Protein AF-A0A9W7HZ27-F1 (afdb_monomer)

Secondary structure (DSSP, 8-state):
-EE--STT-EE--HHHHHTSSS-EE-SEE-SSPPP------SS--EEETTEEE-TT-EEEE-SS-EEEESS----

InterPro domains:
  IPR005493 Ribonuclease E inhibitor RraA/RraA-like protein [PF03737] (10-68)
  IPR036704 Ribonuclease E inhibitor RraA/RraA-like superfamily [SSF89562] (10-73)

Foldseek 3Di:
DDDQADPPDADEPVVVVVVDPDDDDDDYHDHDDDDPPVDDDPQDWDAGPNDTDGPCWDWDDDPVGIDIGNDDDDD

Nearest PDB structures (foldseek):
  1vi4-assembly1_A  TM=9.435E-01  e=1.188E-02  Vibrio cholerae
  2pcn-assembly1_A  TM=9.797E-01  e=1.885E-02  Geobacillus kaustophilus HTA426
  2yjv-assembly1_A  TM=9.707E-01  e=2.297E-02  Escherichia coli K-12
  1j3l-assembly1_A  TM=9.630E-01  e=2.621E-02  Thermus thermophilus

Radius of gyration: 13.84 Å; Cα contacts (8 Å, |Δi|>4): 81; chains: 1; bounding box: 40×26×30 Å

pLDDT: mean 83.29, std 12.48, range [42.31, 93.81]

Sequence (75 aa):
MALVTTAEVSVRDVDEINGCDIGVRALHSHPVKASKKGIGEKHVPLTVAGTRICDGEWLHADTDGILISKTELSV

Solvent-accessible surface area (backbone atoms only — not comparable to full-atom values): 5181 Å² total; per-residue (Å²): 104,57,85,36,65,55,100,82,37,57,44,60,62,63,73,60,52,72,72,43,101,61,54,74,52,60,80,42,78,40,91,73,79,81,83,85,79,86,77,82,87,78,83,60,73,42,76,40,96,90,44,79,46,52,71,85,50,35,80,49,75,62,94,90,48,76,48,80,35,84,55,85,79,88,126

Organism: Hibiscus trionum (NCBI:txid183268)

Mean predicted aligned error: 6.02 Å

Structure (mmCIF, N/CA/C/O backbone):
data_AF-A0A9W7HZ27-F1
#
_entry.id   AF-A0A9W7HZ27-F1
#
loop_
_atom_site.group_PDB
_atom_site.id
_atom_site.type_symbol
_atom_site.label_atom_id
_atom_site.label_alt_id
_atom_site.label_comp_id
_atom_site.label_asym_id
_atom_site.label_entity_id
_atom_site.label_seq_id
_atom_site.pdbx_PDB_ins_code
_atom_site.Cartn_x
_atom_site.Cartn_y
_atom_site.Cartn_z
_atom_site.occupancy
_atom_site.B_iso_or_equiv
_atom_site.auth_seq_id
_atom_site.auth_comp_id
_atom_site.auth_asym_id
_atom_site.auth_atom_id
_atom_site.pdbx_PDB_model_num
ATOM 1 N N . MET A 1 1 ? -1.521 -7.672 -0.147 1.00 52.50 1 MET A N 1
ATOM 2 C CA . MET A 1 1 ? -0.906 -6.665 -1.034 1.00 52.50 1 MET A CA 1
ATOM 3 C C . MET A 1 1 ? 0.410 -6.200 -0.429 1.00 52.50 1 MET A C 1
ATOM 5 O O . MET A 1 1 ? 0.415 -5.871 0.751 1.00 52.50 1 MET A O 1
ATOM 9 N N . ALA A 1 2 ? 1.512 -6.188 -1.181 1.00 53.78 2 ALA A N 1
ATOM 10 C CA . ALA A 1 2 ? 2.748 -5.554 -0.720 1.00 53.78 2 ALA A CA 1
ATOM 11 C C . ALA A 1 2 ? 2.622 -4.038 -0.924 1.00 53.78 2 ALA A C 1
ATOM 13 O O . ALA A 1 2 ? 2.563 -3.567 -2.060 1.00 53.78 2 ALA A O 1
ATOM 14 N N . LEU A 1 3 ? 2.512 -3.280 0.170 1.00 53.72 3 LEU A N 1
ATOM 15 C CA . LEU A 1 3 ? 2.497 -1.824 0.108 1.00 53.72 3 LEU A CA 1
ATOM 16 C C . LEU A 1 3 ? 3.932 -1.325 -0.054 1.00 53.72 3 LEU A C 1
ATOM 18 O O . LEU A 1 3 ? 4.752 -1.489 0.849 1.00 53.72 3 LEU A O 1
ATOM 22 N N . VAL A 1 4 ? 4.233 -0.713 -1.197 1.00 53.25 4 VAL A N 1
ATOM 23 C CA . VAL A 1 4 ? 5.574 -0.212 -1.485 1.00 53.25 4 VAL A CA 1
ATOM 24 C C . VAL A 1 4 ? 5.492 1.242 -1.946 1.00 53.25 4 VAL A C 1
ATOM 26 O O . VAL A 1 4 ? 5.377 1.541 -3.129 1.00 53.25 4 VAL A O 1
ATOM 29 N N . THR A 1 5 ? 5.434 2.165 -0.985 1.00 50.84 5 THR A N 1
ATOM 30 C CA . THR A 1 5 ? 4.902 3.520 -1.232 1.00 50.84 5 THR A CA 1
ATOM 31 C C . THR A 1 5 ? 5.738 4.669 -0.664 1.00 50.84 5 THR A C 1
ATOM 33 O O . THR A 1 5 ? 5.310 5.820 -0.723 1.00 50.84 5 THR A O 1
ATOM 36 N N . THR A 1 6 ? 6.954 4.429 -0.165 1.00 48.44 6 THR A N 1
ATOM 37 C CA . THR A 1 6 ? 7.873 5.545 0.122 1.00 48.44 6 THR A CA 1
ATOM 38 C C . THR A 1 6 ? 8.495 6.087 -1.175 1.00 48.44 6 THR A C 1
ATOM 40 O O . THR A 1 6 ? 8.540 5.396 -2.190 1.00 48.44 6 THR A O 1
ATOM 43 N N . ALA A 1 7 ? 8.930 7.352 -1.173 1.00 42.31 7 ALA A N 1
ATOM 44 C CA . ALA A 1 7 ? 9.289 8.140 -2.367 1.00 42.3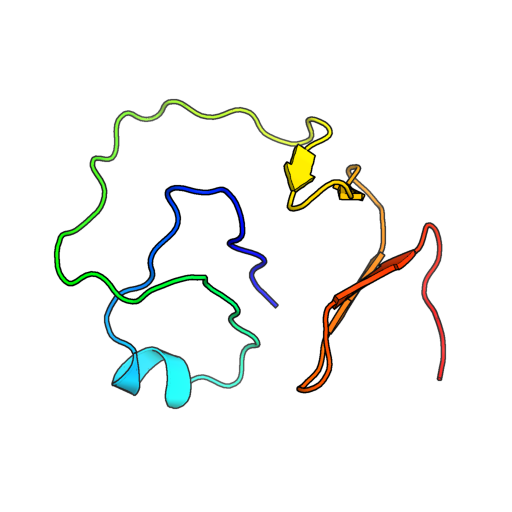1 7 ALA A CA 1
ATOM 45 C C . ALA A 1 7 ? 10.390 7.544 -3.276 1.00 42.31 7 ALA A C 1
ATOM 47 O O . ALA A 1 7 ? 10.567 7.994 -4.402 1.00 42.31 7 ALA A O 1
ATOM 48 N N . GLU A 1 8 ? 11.093 6.514 -2.811 1.00 55.38 8 GLU A N 1
ATOM 49 C CA . GLU A 1 8 ? 12.183 5.834 -3.519 1.00 55.38 8 GLU A CA 1
ATOM 50 C C . GLU A 1 8 ? 11.776 4.441 -4.029 1.00 55.38 8 GLU A C 1
ATOM 52 O O . GLU A 1 8 ? 12.610 3.702 -4.557 1.00 55.38 8 GLU A O 1
ATOM 57 N N . VAL A 1 9 ? 10.517 4.022 -3.840 1.00 65.94 9 VAL A N 1
ATOM 58 C CA . VAL A 1 9 ? 10.156 2.641 -4.140 1.00 65.94 9 VAL A CA 1
ATOM 59 C C . VAL A 1 9 ? 9.736 2.451 -5.590 1.00 65.94 9 VAL A C 1
ATOM 61 O O . VAL A 1 9 ? 8.744 2.998 -6.076 1.00 65.94 9 VAL A O 1
ATOM 64 N N . SER A 1 10 ? 10.489 1.582 -6.250 1.00 79.94 10 SER A N 1
ATOM 65 C CA . SER A 1 10 ? 10.195 1.034 -7.557 1.00 79.94 10 SER A CA 1
ATOM 66 C C . SER A 1 10 ? 10.113 -0.491 -7.516 1.00 79.94 10 SER A C 1
ATOM 68 O O . SER A 1 10 ? 10.718 -1.143 -6.662 1.00 79.94 10 SER A O 1
ATOM 70 N N . VAL A 1 11 ? 9.353 -1.055 -8.450 1.00 88.75 11 VAL A N 1
ATOM 71 C CA . VAL A 1 11 ? 9.296 -2.502 -8.710 1.00 88.75 11 VAL A CA 1
ATOM 72 C C . VAL A 1 11 ? 10.016 -2.846 -10.011 1.00 88.75 11 VAL A C 1
ATOM 74 O O . VAL A 1 11 ? 10.220 -1.986 -10.867 1.00 88.75 11 VAL A O 1
ATOM 77 N N . ARG A 1 12 ? 10.397 -4.110 -10.178 1.00 88.38 12 ARG A N 1
ATOM 78 C CA . ARG A 1 12 ? 10.966 -4.658 -11.417 1.00 88.38 12 ARG A CA 1
ATOM 79 C C . ARG A 1 12 ? 10.112 -5.835 -11.878 1.00 88.38 12 ARG A C 1
ATOM 81 O O . ARG A 1 12 ? 9.335 -6.343 -11.082 1.00 88.38 12 ARG A O 1
ATOM 88 N N . ASP A 1 13 ? 10.296 -6.265 -13.123 1.00 91.31 13 ASP A N 1
ATOM 89 C CA . ASP A 1 13 ? 9.670 -7.470 -13.675 1.00 91.31 13 ASP A CA 1
ATOM 90 C C . ASP A 1 13 ? 8.134 -7.360 -13.639 1.00 91.31 13 ASP A C 1
ATOM 92 O O . ASP A 1 13 ? 7.428 -8.242 -13.165 1.00 91.31 13 ASP A O 1
ATOM 96 N N . VAL A 1 14 ? 7.616 -6.222 -14.123 1.00 90.06 14 VAL A N 1
ATOM 97 C CA . VAL A 1 14 ? 6.182 -5.878 -14.083 1.00 90.06 14 VAL A CA 1
ATOM 98 C C . VAL A 1 14 ? 5.320 -6.953 -14.750 1.00 90.06 14 VAL A C 1
ATOM 100 O O . VAL A 1 14 ? 4.275 -7.299 -14.211 1.00 90.06 14 VAL A O 1
ATOM 103 N N . ASP A 1 15 ? 5.773 -7.521 -15.869 1.00 92.50 15 ASP A N 1
ATOM 104 C CA . ASP A 1 15 ? 5.050 -8.591 -16.567 1.00 92.50 15 ASP A CA 1
ATOM 105 C C . ASP A 1 15 ? 4.931 -9.864 -15.716 1.00 92.50 15 ASP A C 1
ATOM 107 O O . ASP A 1 15 ? 3.883 -10.503 -15.696 1.00 92.50 15 ASP A O 1
ATOM 111 N N . GLU A 1 16 ? 5.982 -10.205 -14.966 1.00 92.88 16 GLU A N 1
ATOM 112 C CA . GLU A 1 16 ? 5.981 -11.353 -14.056 1.00 92.88 16 GLU A CA 1
ATOM 113 C C . GLU A 1 16 ? 5.082 -11.090 -12.841 1.00 92.88 16 GLU A C 1
ATOM 115 O O . GLU A 1 16 ? 4.275 -11.942 -12.470 1.00 92.88 16 GLU A O 1
ATOM 120 N N . ILE A 1 17 ? 5.150 -9.882 -12.268 1.00 90.50 17 ILE A N 1
ATOM 121 C CA . ILE A 1 17 ? 4.285 -9.462 -11.156 1.00 90.50 17 ILE A CA 1
ATOM 122 C C . ILE A 1 17 ? 2.809 -9.513 -11.562 1.00 90.50 17 ILE A C 1
ATOM 124 O O . ILE A 1 17 ? 1.990 -10.015 -10.798 1.00 90.50 17 ILE A O 1
ATOM 128 N N . ASN A 1 18 ? 2.471 -9.041 -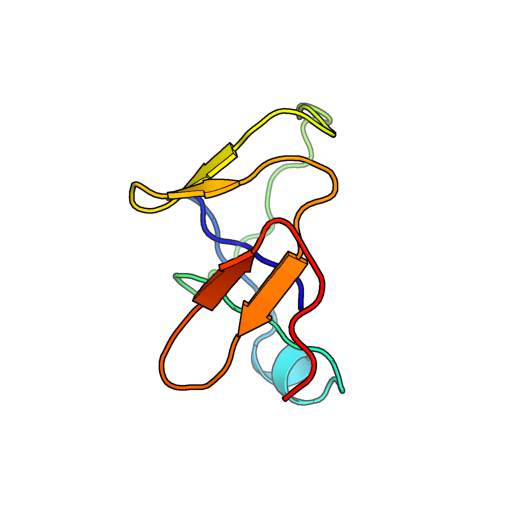12.763 1.00 89.38 18 ASN A N 1
ATOM 129 C CA . ASN A 1 18 ? 1.100 -9.059 -13.276 1.00 89.38 18 ASN A CA 1
ATOM 130 C C . ASN A 1 18 ? 0.562 -10.481 -13.506 1.00 89.38 18 ASN A C 1
ATOM 132 O O . ASN A 1 18 ? -0.650 -10.669 -13.566 1.00 89.38 18 ASN A O 1
ATOM 136 N N . GLY A 1 19 ? 1.443 -11.476 -13.637 1.00 93.81 19 GLY A N 1
ATOM 137 C CA . GLY A 1 19 ? 1.067 -12.889 -13.702 1.00 93.81 19 GLY A CA 1
ATOM 138 C C . GLY A 1 19 ? 0.839 -13.544 -12.335 1.00 93.81 19 GLY A C 1
ATOM 139 O O . GLY A 1 19 ? 0.384 -14.686 -12.285 1.00 93.81 19 GLY A O 1
ATOM 140 N N . CYS A 1 20 ? 1.161 -12.864 -11.231 1.00 91.44 20 CYS A N 1
ATOM 141 C CA . CYS A 1 20 ? 1.015 -13.400 -9.881 1.00 91.44 20 CYS A CA 1
ATOM 142 C C . CYS A 1 20 ? -0.358 -13.060 -9.279 1.00 91.44 20 CYS A C 1
ATOM 144 O O . CYS A 1 20 ? -0.827 -11.930 -9.387 1.00 91.44 20 CYS A O 1
ATOM 146 N N . ASP A 1 21 ? -0.955 -13.998 -8.536 1.00 91.38 21 ASP A N 1
ATOM 147 C CA . ASP A 1 21 ? -2.198 -13.776 -7.773 1.00 91.38 21 ASP A CA 1
ATOM 148 C C . ASP A 1 21 ? -1.924 -13.064 -6.432 1.00 91.38 21 ASP A C 1
ATOM 150 O O . ASP A 1 21 ? -2.202 -13.561 -5.341 1.00 91.38 21 ASP A O 1
ATOM 154 N N . ILE A 1 22 ? -1.257 -11.909 -6.507 1.00 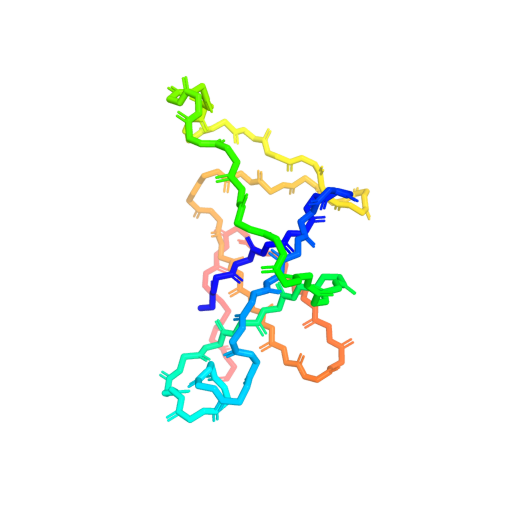88.50 22 ILE A N 1
ATOM 155 C CA . ILE A 1 22 ? -0.947 -11.056 -5.358 1.00 88.50 22 ILE A CA 1
ATOM 156 C C . ILE A 1 22 ? -1.176 -9.588 -5.713 1.00 88.50 22 ILE A C 1
ATOM 158 O O . ILE A 1 22 ? -0.842 -9.122 -6.797 1.00 88.50 22 ILE A O 1
ATOM 162 N N . GLY A 1 23 ? -1.678 -8.809 -4.755 1.00 85.38 23 GLY A N 1
ATOM 163 C CA . GLY A 1 23 ? -1.732 -7.356 -4.914 1.00 85.38 23 GLY A CA 1
ATOM 164 C C . GLY A 1 23 ? -0.339 -6.724 -4.803 1.00 85.38 23 GLY A C 1
ATOM 165 O O . GLY A 1 23 ? 0.352 -6.934 -3.797 1.00 85.38 23 GLY A O 1
ATOM 166 N N . VAL A 1 24 ? 0.033 -5.877 -5.763 1.00 89.06 24 VAL A N 1
ATOM 167 C CA . VAL A 1 24 ? 1.243 -5.037 -5.718 1.00 89.06 24 VAL A CA 1
ATOM 168 C C . VAL A 1 24 ? 0.891 -3.606 -6.121 1.00 89.06 24 VAL A C 1
ATOM 170 O O . VAL A 1 24 ? 0.251 -3.382 -7.144 1.00 89.06 24 VAL A O 1
ATOM 173 N N . ARG A 1 25 ? 1.328 -2.621 -5.326 1.00 86.31 25 ARG A N 1
ATOM 174 C CA . ARG A 1 25 ? 1.183 -1.191 -5.635 1.00 86.31 25 ARG A CA 1
ATOM 175 C C . ARG A 1 25 ? 2.519 -0.491 -5.416 1.00 86.31 25 ARG A C 1
ATOM 177 O O . ARG A 1 25 ? 3.086 -0.579 -4.328 1.00 86.31 25 ARG A O 1
ATOM 184 N N . ALA A 1 26 ? 2.996 0.202 -6.445 1.00 87.50 26 ALA A N 1
ATOM 185 C CA . ALA A 1 26 ? 4.260 0.932 -6.443 1.00 87.50 26 ALA A CA 1
ATOM 186 C C . ALA A 1 26 ? 4.132 2.243 -7.226 1.00 87.50 26 ALA A C 1
ATOM 188 O O . ALA A 1 26 ? 3.233 2.383 -8.055 1.00 87.50 26 ALA A O 1
ATOM 189 N N . LEU A 1 27 ? 5.032 3.195 -6.966 1.00 87.12 27 LEU A N 1
ATOM 190 C CA . LEU A 1 27 ? 5.031 4.492 -7.653 1.00 87.12 27 LEU A CA 1
ATOM 191 C C . LEU A 1 27 ? 5.579 4.391 -9.080 1.00 87.12 27 LEU A C 1
ATOM 193 O O . LEU A 1 27 ? 5.049 5.021 -9.988 1.00 87.12 27 LEU A O 1
ATOM 197 N N . HIS A 1 28 ? 6.631 3.595 -9.275 1.00 87.19 28 HIS A N 1
ATOM 198 C CA . HIS A 1 28 ? 7.305 3.450 -10.563 1.00 87.19 28 HIS A CA 1
ATOM 199 C C . HIS A 1 28 ? 7.810 2.021 -10.775 1.00 87.19 28 HIS A C 1
ATOM 201 O O . HIS A 1 28 ? 8.002 1.259 -9.825 1.00 87.19 28 HIS A O 1
ATOM 207 N N . SER A 1 29 ? 8.107 1.677 -12.026 1.00 89.12 29 SER A N 1
ATOM 208 C CA . SER A 1 29 ? 8.948 0.529 -12.360 1.00 89.12 29 SER A CA 1
ATOM 209 C C . SER A 1 29 ? 10.386 0.981 -12.611 1.00 89.12 29 SER A C 1
ATOM 211 O O . SER A 1 29 ? 10.599 1.979 -13.302 1.00 89.12 29 SER A O 1
ATOM 213 N N . HIS A 1 30 ? 11.377 0.246 -12.111 1.00 88.12 30 HIS A N 1
ATOM 214 C CA . HIS A 1 30 ? 12.786 0.535 -12.358 1.00 88.12 30 HIS A CA 1
ATOM 215 C C . HIS A 1 30 ? 13.585 -0.756 -12.612 1.00 88.12 30 HIS A C 1
ATOM 217 O O . HIS A 1 30 ? 13.508 -1.694 -11.818 1.00 88.12 30 HIS A O 1
ATOM 223 N N . PRO A 1 31 ? 14.374 -0.833 -13.702 1.00 86.12 31 PRO A N 1
ATOM 224 C CA . PRO A 1 31 ? 15.087 -2.056 -14.082 1.00 86.12 31 PRO A CA 1
ATOM 225 C C . PRO A 1 31 ? 16.283 -2.378 -13.173 1.00 86.12 31 PRO A C 1
ATOM 227 O O . PRO A 1 31 ? 16.728 -3.528 -13.111 1.00 86.12 31 PRO A O 1
ATOM 230 N N . VAL A 1 32 ? 16.834 -1.380 -12.474 1.00 87.12 32 VAL A N 1
ATOM 231 C CA . VAL A 1 32 ? 18.022 -1.563 -11.634 1.00 87.12 32 VAL A CA 1
ATOM 232 C C . VAL A 1 32 ? 17.633 -2.165 -10.291 1.00 87.12 32 VAL A C 1
ATOM 234 O O . VAL A 1 32 ? 16.751 -1.680 -9.587 1.00 87.12 32 VAL A O 1
ATOM 237 N N . LYS A 1 33 ? 18.341 -3.229 -9.912 1.00 82.19 33 LYS A N 1
ATOM 238 C CA . LYS A 1 33 ? 18.158 -3.905 -8.630 1.00 82.19 33 LYS A CA 1
ATOM 239 C C . LYS A 1 33 ? 18.587 -3.003 -7.470 1.00 82.19 33 LYS A C 1
ATOM 241 O O . LYS A 1 33 ? 19.686 -2.452 -7.483 1.00 82.19 33 LYS A O 1
ATOM 246 N N . ALA A 1 34 ? 17.767 -2.949 -6.422 1.00 80.69 34 ALA A N 1
ATOM 247 C CA . ALA A 1 34 ? 18.113 -2.251 -5.189 1.00 80.69 34 ALA A CA 1
ATOM 248 C C . ALA A 1 34 ? 19.374 -2.840 -4.522 1.00 80.69 34 ALA A C 1
ATOM 250 O O . ALA A 1 34 ? 19.574 -4.061 -4.468 1.00 80.69 34 ALA A O 1
ATOM 251 N N . SER A 1 35 ? 20.217 -1.965 -3.969 1.00 80.50 35 SER A N 1
ATOM 252 C CA . SER A 1 35 ? 21.390 -2.369 -3.190 1.00 80.50 35 SER A CA 1
ATOM 253 C C . SER A 1 35 ? 20.956 -2.953 -1.842 1.00 80.50 35 SER A C 1
ATOM 255 O O . SER A 1 35 ? 20.302 -2.285 -1.041 1.00 80.50 35 SER A O 1
ATOM 257 N N . LYS A 1 36 ? 21.331 -4.205 -1.561 1.00 76.00 36 LYS A N 1
ATOM 258 C CA . LYS A 1 36 ? 21.045 -4.859 -0.277 1.00 76.00 36 LYS A CA 1
ATOM 259 C C . LYS A 1 36 ? 22.079 -4.430 0.762 1.00 76.00 36 LYS A C 1
ATOM 261 O O . LYS A 1 36 ? 23.063 -5.128 0.975 1.00 76.00 36 LYS A O 1
ATOM 266 N N . LYS A 1 37 ? 21.855 -3.288 1.414 1.00 76.81 37 LYS A N 1
ATOM 267 C CA . LYS A 1 37 ? 22.726 -2.814 2.506 1.00 76.81 37 LYS A CA 1
ATOM 268 C C . LYS A 1 37 ? 22.430 -3.464 3.864 1.00 76.81 37 LYS A C 1
ATOM 270 O O . LYS A 1 37 ? 23.168 -3.230 4.807 1.00 76.81 37 LYS A O 1
ATOM 275 N N . GLY A 1 38 ? 21.361 -4.262 3.977 1.00 73.31 38 GLY A N 1
ATOM 276 C CA . GLY A 1 38 ? 20.942 -4.881 5.246 1.00 73.31 38 GLY A CA 1
ATOM 277 C C . GLY A 1 38 ? 20.420 -3.882 6.286 1.00 73.31 38 GLY A C 1
ATOM 278 O O . GLY A 1 38 ? 20.204 -4.251 7.432 1.00 73.31 38 GLY A O 1
ATOM 279 N N . ILE A 1 39 ? 20.221 -2.627 5.879 1.00 81.25 39 ILE A N 1
ATOM 280 C CA . ILE A 1 39 ? 19.733 -1.530 6.712 1.00 81.25 39 ILE A CA 1
ATOM 281 C C . ILE A 1 39 ? 18.220 -1.424 6.512 1.00 81.25 39 ILE A C 1
ATOM 283 O O . ILE A 1 39 ? 17.748 -1.421 5.374 1.00 81.25 39 ILE A O 1
ATOM 287 N N . GLY A 1 40 ? 17.477 -1.336 7.611 1.00 80.88 40 GLY A N 1
ATOM 288 C CA . GLY A 1 40 ? 16.033 -1.137 7.617 1.00 80.88 40 GLY A CA 1
ATOM 289 C C . GLY A 1 40 ? 15.449 -1.414 8.998 1.00 80.88 40 GLY A C 1
ATOM 290 O O . GLY A 1 40 ? 15.937 -2.280 9.722 1.00 80.88 40 GLY A O 1
ATOM 291 N N . GLU A 1 41 ? 14.407 -0.678 9.353 1.00 84.94 41 GLU A N 1
ATOM 292 C CA . GLU A 1 41 ? 13.652 -0.882 10.587 1.00 84.94 41 GLU A CA 1
ATOM 293 C C . GLU A 1 41 ? 12.380 -1.684 10.284 1.00 84.94 41 GLU A C 1
ATOM 295 O O . GLU A 1 41 ? 11.818 -1.597 9.191 1.00 84.94 41 GLU A O 1
ATOM 300 N N . LYS A 1 42 ? 11.936 -2.497 11.244 1.00 86.31 42 LYS A N 1
ATOM 301 C CA . LYS A 1 42 ? 10.701 -3.289 11.155 1.00 86.31 42 LYS A CA 1
ATOM 302 C C . LYS A 1 42 ? 9.770 -2.893 12.292 1.00 86.31 42 LYS A C 1
ATOM 304 O O . LYS A 1 42 ? 10.251 -2.533 13.361 1.00 86.31 42 LYS A O 1
ATOM 309 N N . HIS A 1 43 ? 8.462 -3.007 12.067 1.00 86.06 43 HIS A N 1
ATOM 310 C CA . HIS A 1 43 ? 7.420 -2.712 13.064 1.00 86.06 43 HIS A CA 1
ATOM 311 C C . HIS A 1 43 ? 7.446 -1.271 13.607 1.00 86.06 43 HIS A C 1
ATOM 313 O O . HIS A 1 43 ? 6.905 -0.989 14.674 1.00 86.06 43 HIS A O 1
ATOM 319 N N . VAL A 1 44 ? 8.068 -0.341 12.876 1.00 88.88 44 VAL A N 1
ATOM 320 C CA . VAL A 1 44 ? 8.053 1.088 13.203 1.00 88.88 44 VAL A CA 1
ATOM 321 C C . VAL A 1 44 ? 6.924 1.782 12.438 1.00 88.88 44 VAL A C 1
ATOM 323 O O . VAL A 1 44 ? 6.676 1.428 11.282 1.00 88.88 44 VAL A O 1
ATOM 326 N N . PRO A 1 45 ? 6.231 2.767 13.042 1.00 89.44 45 PRO A N 1
ATOM 327 C CA . PRO A 1 45 ? 5.228 3.544 12.329 1.00 89.44 45 PRO A CA 1
ATOM 328 C C . PRO A 1 45 ? 5.827 4.223 11.094 1.00 89.44 45 PRO A C 1
ATOM 330 O O . PRO A 1 45 ? 6.839 4.917 11.191 1.00 89.44 45 PRO A O 1
ATOM 333 N N . LEU A 1 46 ? 5.173 4.055 9.949 1.00 87.50 46 LEU A N 1
ATOM 334 C CA . LEU A 1 46 ? 5.596 4.606 8.669 1.00 87.50 46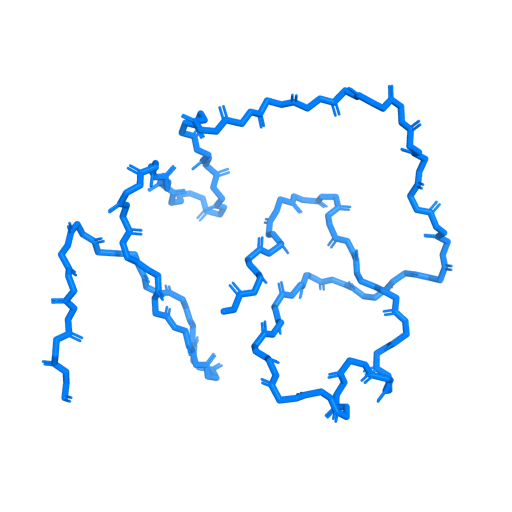 LEU A CA 1
ATOM 335 C C . LEU A 1 46 ? 4.642 5.722 8.244 1.00 87.50 46 LEU A C 1
ATOM 337 O O . LEU A 1 46 ? 3.429 5.557 8.323 1.00 87.50 46 LEU A O 1
ATOM 341 N N . THR A 1 47 ? 5.169 6.836 7.741 1.00 87.94 47 THR A N 1
ATOM 342 C CA . THR A 1 47 ? 4.344 7.879 7.116 1.00 87.94 47 THR A CA 1
ATOM 343 C C . THR A 1 47 ? 4.521 7.839 5.605 1.00 87.94 47 THR A C 1
ATOM 345 O O . THR A 1 47 ? 5.623 8.029 5.094 1.00 87.94 47 THR A O 1
ATOM 348 N N . VAL A 1 48 ? 3.421 7.620 4.892 1.00 85.56 48 VAL A N 1
ATOM 349 C CA . VAL A 1 48 ? 3.354 7.523 3.432 1.00 85.56 48 VAL A CA 1
ATOM 350 C C . VAL A 1 48 ? 2.302 8.491 2.929 1.00 85.56 48 VAL A C 1
ATOM 352 O O . VAL A 1 48 ? 1.157 8.412 3.358 1.00 85.56 48 VAL A O 1
ATOM 355 N N . ALA A 1 49 ? 2.660 9.374 1.992 1.00 83.75 49 ALA A N 1
ATOM 356 C CA . ALA A 1 49 ? 1.713 10.302 1.363 1.00 83.75 49 ALA A CA 1
ATOM 357 C C . ALA A 1 49 ? 0.813 11.050 2.381 1.00 83.75 49 A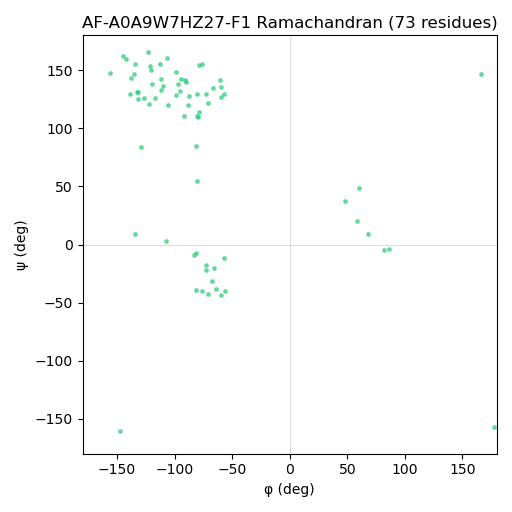LA A C 1
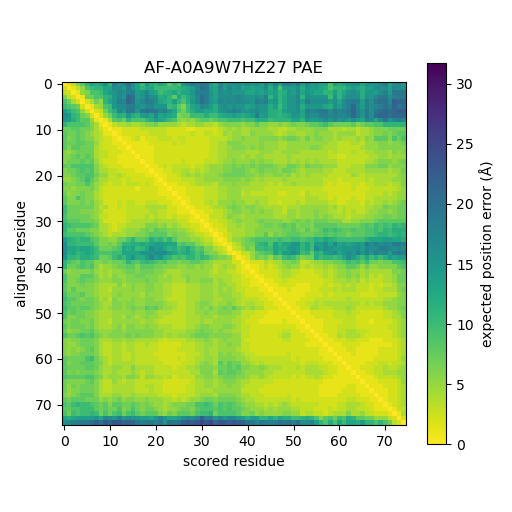ATOM 359 O O . ALA A 1 49 ? -0.375 11.248 2.155 1.00 83.75 49 ALA A O 1
ATOM 360 N N . GLY A 1 50 ? 1.372 11.419 3.542 1.00 86.69 50 GLY A N 1
ATOM 361 C CA . GLY A 1 50 ? 0.647 12.090 4.630 1.00 86.69 50 GLY A CA 1
ATOM 362 C C . GLY A 1 50 ? -0.168 11.174 5.556 1.00 86.69 50 GLY A C 1
ATOM 363 O O . GLY A 1 50 ? -0.675 11.645 6.569 1.00 86.69 50 GLY A O 1
ATOM 364 N N . THR A 1 51 ? -0.253 9.874 5.269 1.00 88.25 51 THR A N 1
ATOM 365 C CA . THR A 1 51 ? -0.944 8.876 6.098 1.00 88.25 51 THR A CA 1
ATOM 366 C C . THR A 1 51 ? 0.051 8.125 6.973 1.00 88.25 51 THR A C 1
ATOM 368 O O . THR A 1 51 ? 1.052 7.603 6.480 1.00 88.25 51 THR A O 1
ATOM 371 N N . ARG A 1 52 ? -0.222 8.056 8.278 1.00 90.69 52 ARG A N 1
ATOM 372 C CA . ARG A 1 52 ? 0.554 7.252 9.227 1.00 90.69 52 ARG A CA 1
ATOM 373 C C . ARG A 1 52 ? -0.008 5.833 9.268 1.00 90.69 52 ARG A C 1
ATOM 375 O O . ARG A 1 52 ? -1.198 5.667 9.493 1.00 90.69 52 ARG A O 1
ATOM 382 N N . ILE A 1 53 ? 0.864 4.852 9.089 1.00 90.31 53 ILE A N 1
ATOM 383 C CA . ILE A 1 53 ? 0.569 3.421 9.096 1.00 90.31 53 ILE A CA 1
ATOM 384 C C . ILE A 1 53 ? 1.327 2.809 10.265 1.00 90.31 53 ILE A C 1
ATOM 386 O O . ILE A 1 53 ? 2.540 3.001 10.392 1.00 90.31 53 ILE A O 1
ATOM 390 N N . CYS A 1 54 ? 0.620 2.099 11.132 1.00 92.00 54 CYS A N 1
ATOM 391 C CA . CYS A 1 54 ? 1.193 1.442 12.297 1.00 92.00 54 CYS A CA 1
ATOM 392 C C . CYS A 1 54 ? 1.128 -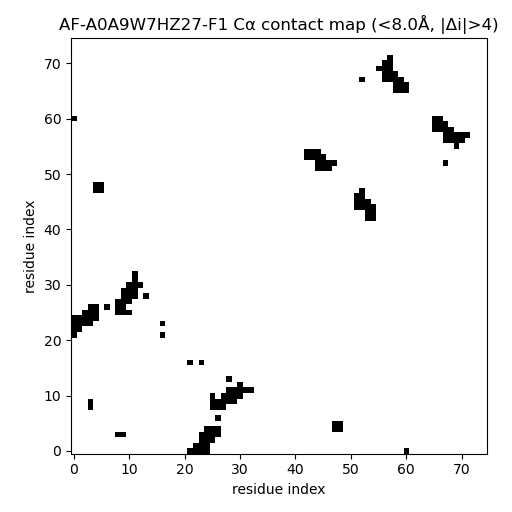0.080 12.156 1.00 92.00 54 CYS A C 1
ATOM 394 O O . CYS A 1 54 ? 0.288 -0.632 11.447 1.00 92.00 54 CYS A O 1
ATOM 396 N N . ASP A 1 55 ? 2.037 -0.760 12.852 1.00 91.06 55 ASP A N 1
ATOM 397 C CA . ASP A 1 55 ? 2.008 -2.215 12.952 1.00 91.06 55 ASP A CA 1
ATOM 398 C C . ASP A 1 55 ? 0.681 -2.682 13.582 1.00 91.06 55 ASP A C 1
ATOM 400 O O . ASP A 1 55 ? 0.203 -2.082 14.547 1.00 91.06 55 ASP A O 1
ATOM 404 N N . GLY A 1 56 ? 0.072 -3.720 13.005 1.00 91.06 56 GLY A N 1
ATOM 405 C CA . GLY A 1 56 ? -1.225 -4.258 13.434 1.00 91.06 56 GLY A CA 1
ATOM 406 C C . GLY A 1 56 ? -2.467 -3.581 12.835 1.00 91.06 56 GLY A C 1
ATOM 407 O O . GLY A 1 56 ? -3.574 -4.057 13.080 1.00 91.06 56 GLY A O 1
ATOM 408 N N . GLU A 1 57 ? -2.322 -2.512 12.046 1.00 92.38 57 GLU A N 1
ATOM 409 C CA . GLU A 1 57 ? -3.440 -1.925 11.294 1.00 92.38 57 GLU A CA 1
ATOM 410 C C . GLU A 1 57 ? -3.754 -2.719 10.013 1.00 92.38 57 GLU A C 1
ATOM 412 O O . GLU A 1 57 ? -2.902 -3.393 9.431 1.00 92.38 57 GLU A O 1
ATOM 417 N N . TRP A 1 58 ? -5.002 -2.617 9.564 1.00 92.00 58 TRP A N 1
ATOM 418 C CA . TRP A 1 58 ? -5.516 -3.233 8.348 1.00 92.00 58 TRP A CA 1
ATOM 419 C C . TRP A 1 58 ? -5.352 -2.308 7.151 1.00 92.00 58 TRP A C 1
ATOM 421 O O . TRP A 1 58 ? -5.596 -1.103 7.237 1.00 92.00 58 TRP A O 1
ATOM 431 N N . LEU A 1 59 ? -4.977 -2.898 6.017 1.00 90.94 59 LEU A N 1
ATOM 432 C CA . LEU A 1 59 ? -4.802 -2.199 4.755 1.00 90.94 59 LEU A CA 1
ATOM 433 C C . LEU A 1 59 ? -5.705 -2.811 3.690 1.00 90.94 59 LEU A C 1
ATOM 435 O O . LEU A 1 59 ? -5.558 -3.981 3.338 1.00 90.94 59 LEU A O 1
ATOM 439 N N . HIS A 1 60 ? -6.585 -1.983 3.141 1.00 90.31 60 HIS A N 1
ATOM 440 C CA . HIS A 1 60 ? -7.464 -2.325 2.030 1.00 90.31 60 HIS A CA 1
ATOM 441 C C . HIS A 1 60 ? -7.048 -1.526 0.801 1.00 90.31 60 HIS A C 1
ATOM 443 O O . HIS A 1 60 ? -6.643 -0.370 0.926 1.00 90.31 60 HIS A O 1
ATOM 449 N N . ALA A 1 61 ? -7.116 -2.129 -0.382 1.00 89.75 61 ALA A N 1
ATOM 450 C CA . ALA A 1 61 ? -6.751 -1.438 -1.605 1.00 89.75 61 ALA A CA 1
ATOM 451 C C . ALA A 1 61 ? -7.410 -2.022 -2.842 1.00 89.75 61 ALA A C 1
ATOM 453 O O . ALA A 1 61 ? -7.588 -3.235 -2.951 1.00 89.75 61 ALA A O 1
ATOM 454 N N . ASP A 1 62 ? -7.681 -1.131 -3.783 1.00 89.56 62 ASP A N 1
ATOM 455 C CA . ASP A 1 62 ? -8.329 -1.407 -5.053 1.00 89.56 62 ASP A CA 1
ATOM 456 C C . ASP A 1 62 ? -7.784 -0.467 -6.151 1.00 89.56 62 ASP A C 1
ATOM 458 O O . ASP A 1 62 ? -6.673 0.082 -6.066 1.00 89.56 62 ASP A O 1
ATOM 462 N N . THR A 1 63 ? -8.543 -0.323 -7.235 1.00 89.06 63 THR A N 1
ATOM 463 C CA . THR A 1 63 ? -8.217 0.579 -8.341 1.00 89.06 63 THR A CA 1
ATOM 464 C C . THR A 1 63 ? -8.284 2.050 -7.946 1.00 89.06 63 THR A C 1
ATOM 466 O O . THR A 1 63 ? -7.487 2.839 -8.457 1.00 89.06 63 THR A O 1
ATOM 469 N N . ASP A 1 64 ? -9.167 2.407 -7.016 1.00 91.12 64 ASP A N 1
ATOM 470 C CA . ASP A 1 64 ? -9.434 3.786 -6.620 1.00 91.12 64 ASP A CA 1
ATOM 471 C C . ASP A 1 64 ? -8.386 4.278 -5.622 1.00 91.12 64 ASP A C 1
ATOM 473 O O . ASP A 1 64 ? -7.905 5.412 -5.719 1.00 91.12 64 ASP A O 1
ATOM 477 N N . GLY A 1 65 ? -7.958 3.423 -4.691 1.00 87.56 65 GLY A N 1
ATOM 478 C CA . GLY A 1 65 ? -6.976 3.834 -3.702 1.00 87.56 65 GLY A CA 1
ATOM 479 C C . GLY A 1 65 ? -6.601 2.801 -2.652 1.00 87.56 65 GLY A C 1
ATOM 480 O O . GLY A 1 65 ? -6.659 1.591 -2.855 1.00 87.56 65 GLY A O 1
ATOM 481 N N . ILE A 1 66 ? -6.109 3.329 -1.531 1.00 90.44 66 ILE A N 1
ATOM 482 C CA . ILE A 1 66 ? -5.635 2.568 -0.376 1.00 90.44 66 ILE A CA 1
ATOM 483 C C . ILE A 1 66 ? -6.265 3.178 0.871 1.00 90.44 66 ILE A C 1
ATOM 485 O O . ILE A 1 66 ? -6.203 4.392 1.069 1.00 90.44 66 ILE A O 1
ATOM 489 N N . LEU A 1 67 ? -6.830 2.327 1.720 1.00 90.69 67 LEU A N 1
ATOM 490 C CA . LEU A 1 67 ? -7.441 2.684 2.990 1.00 90.69 67 LEU A CA 1
ATOM 491 C C . LEU A 1 67 ? -6.724 1.965 4.132 1.00 90.69 67 LEU A C 1
ATOM 493 O O . LEU A 1 67 ? -6.419 0.776 4.038 1.00 90.69 67 LEU A O 1
ATOM 497 N N . ILE A 1 68 ? -6.500 2.693 5.225 1.00 92.12 68 ILE A N 1
ATOM 498 C CA . ILE A 1 68 ? -5.929 2.166 6.465 1.00 92.12 68 ILE A CA 1
ATOM 499 C C . ILE A 1 68 ? -7.001 2.199 7.549 1.00 92.12 68 ILE A C 1
ATOM 501 O O . ILE A 1 68 ? -7.681 3.211 7.722 1.00 92.12 68 ILE A O 1
ATOM 505 N N . SER A 1 69 ? -7.146 1.098 8.280 1.00 92.50 69 SER A N 1
ATOM 506 C CA . SER A 1 69 ? -8.117 0.953 9.362 1.00 92.50 69 SER A CA 1
ATOM 507 C C . SER A 1 69 ? -7.483 0.292 10.580 1.00 92.50 69 SER A C 1
ATOM 509 O O . SER A 1 69 ? -6.644 -0.594 10.462 1.00 92.50 69 SER A O 1
ATOM 511 N N . LYS A 1 70 ? -7.920 0.676 11.781 1.00 92.75 70 LYS A N 1
ATOM 512 C CA . LYS A 1 70 ? -7.480 0.029 13.031 1.00 92.7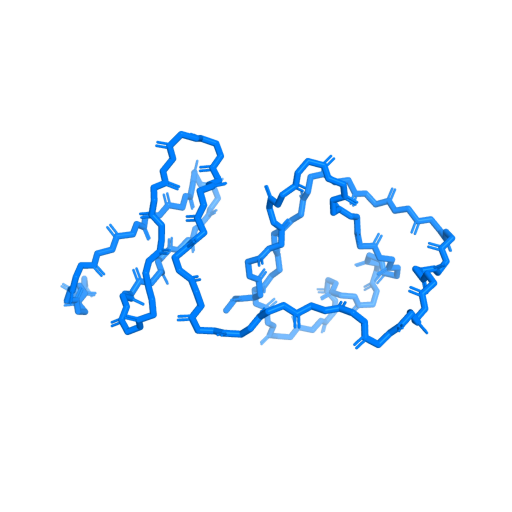5 70 LYS A CA 1
ATOM 513 C C . LYS A 1 70 ? -8.085 -1.358 13.232 1.00 92.75 70 LYS A C 1
ATOM 515 O O . LYS A 1 70 ? -7.607 -2.123 14.062 1.00 92.75 70 LYS A O 1
ATOM 520 N N . THR A 1 71 ? -9.154 -1.663 12.510 1.00 93.00 71 THR A N 1
ATOM 521 C CA . THR A 1 71 ? -9.896 -2.920 12.597 1.00 93.00 71 THR A CA 1
ATOM 522 C C . THR A 1 71 ? -10.184 -3.445 11.204 1.00 93.00 71 THR A C 1
ATOM 524 O O . THR A 1 71 ? -10.274 -2.666 10.254 1.00 93.00 71 THR A O 1
ATOM 527 N N . GLU A 1 72 ? -10.377 -4.754 11.093 1.00 92.44 72 GLU A N 1
ATOM 528 C CA . GLU A 1 72 ? -10.824 -5.367 9.850 1.00 92.44 72 GLU A CA 1
ATOM 529 C C . GLU A 1 72 ? -12.179 -4.781 9.451 1.00 92.44 72 GLU A C 1
ATOM 531 O O . GLU A 1 72 ? -13.116 -4.744 10.254 1.00 92.44 72 GLU A O 1
ATOM 536 N N . LEU A 1 73 ? -12.268 -4.283 8.221 1.00 88.00 73 LEU A N 1
ATOM 537 C CA . LEU A 1 73 ? -13.535 -3.870 7.641 1.00 88.00 73 LEU A CA 1
ATOM 538 C C . LEU A 1 73 ? -14.099 -5.070 6.888 1.00 88.00 73 LEU A C 1
ATOM 540 O O . LEU A 1 73 ? -13.552 -5.476 5.864 1.00 88.00 73 LEU A O 1
ATOM 544 N N . SER A 1 74 ? -15.179 -5.642 7.416 1.00 80.06 74 SER A N 1
ATOM 545 C CA . SER A 1 74 ? -16.005 -6.574 6.654 1.00 80.06 74 SER A CA 1
ATOM 546 C C . SER A 1 74 ? -16.931 -5.748 5.770 1.00 80.06 74 SER A C 1
ATOM 548 O O . SER A 1 74 ? -17.797 -5.022 6.260 1.00 80.06 74 SER A O 1
ATOM 550 N N . VAL A 1 75 ? -16.676 -5.813 4.469 1.00 62.16 75 VAL A N 1
ATOM 551 C CA . VAL A 1 75 ? -17.579 -5.344 3.413 1.00 62.16 75 VAL A CA 1
ATOM 552 C C . VAL A 1 75 ? -18.326 -6.526 2.824 1.00 62.16 75 VAL A C 1
ATOM 554 O O . VAL A 1 75 ? -17.710 -7.611 2.720 1.00 62.16 75 VAL A O 1
#

=== Feature glossary ===
The record interleaves many kinds of information about one protein. Here is each kind framed as the question it answers.

Q: Are the domains correctly placed relative to each other?
A: Predicted aligned error is AlphaFold's pairwise confidence. Unlike pLDDT (per-residue), PAE is per-residue-pair and captures whether two p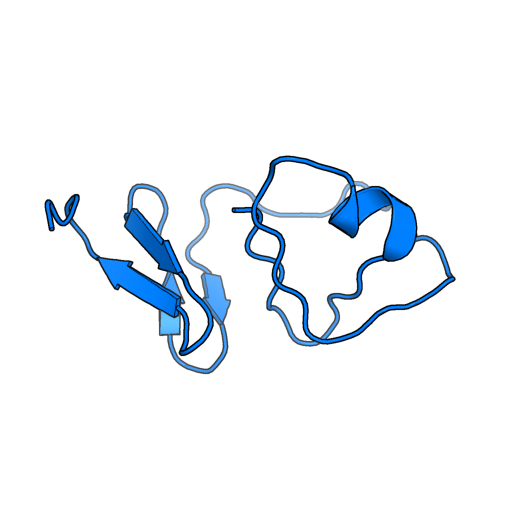arts of the structure are correctly placed relative to each other. Units are ångströms of expected positional error.

Q: Which residues are in helices, strands, or loops?
A: Eight-state secondary structure (DSSP): H is the canonical α-helix, G the tighter 3₁₀-helix, I the wider π-helix; E/B are β-structure, T and S are turns and bends, and '-' is everything else. DSSP derives these from the pattern of main-chain N–H···O=C hydrogen bonds, not from the sequence.

Q: What if only a Cα trace is available?
A: P-SEA three-state annotation labels each residue as helix, strand, or coil based purely on the geometry of the Cα trace. It serves as a fallback when the full backbone (and thus DSSP) is unavailable.

Q: What are the backbone torsion angles?
A: φ (phi) and ψ (psi) are the two rotatable backbone dihedrals per residue: φ is the C(i-1)–N–Cα–C torsion, ψ is the N–Cα–C–N(i+1) torsion, both in degrees on (−180°, 180°]. α-helical residues cluster near (−60°, −45°); β-strand residues near (−120°, +130°). A Ramachandran plot is simply a scatter of (φ, ψ) for every residue.

Q: What known structures does this most resemble?
A: Structural nearest neighbors (via Foldseek easy-search vs the PDB). Reported per hit: target PDB id, E-value, and alignment TM-score. A TM-score above ~0.5 is the conventional threshold for 'same fold'.

Q: What family and function is it annotated with?
A: Database cross-references. InterPro integrates a dozen domain/family signature databases into unified entries with residue-range hits. GO terms attach function/process/location labels with evidence codes. CATH codes position the fold in a four-level structural taxonomy. Organism is the NCBI-taxonomy species name.

Q: Which residues are buried vs exposed?
A: Solvent accessibility: the surface area of each residue that a 1.4 Å water probe can touch, in Å². When only backbone atoms are present the absolute values are lower than full-atom SASA (side chains contribute most of the area) and are flagged as backbone-only.

Q: What do the diagnostic plots show?
A: Three diagnostic plots accompany the record. The Cα contact map visualizes the tertiary structure as a 2D adjacency matrix (8 Å cutoff, sequence-local contacts suppressed). The Ramachandran plot shows the distribution of backbone (φ, ψ) torsions, with points in the α and β basins reflecting secondary structure content. The PAE plot shows AlphaFold's inter-residue confidence as a color matrix.

Q: What is the amino-acid chain?
A: The amino-acid sequence is the protein's primary structure: the linear order of residues from the N-terminus to the C-terminus, written in one-letter code. Everything else here — the 3D coordinates, the secondary structure, the domain annotations — is ultimately a consequence of this string.

Q: What do the rendered images show?
A: The six renders are orthographic views along the three Cartesian axes in both directions. Representation (cartoon, sticks, or surface) and color scheme (sequence-rainbow or by-chain) vary across proteins so the training set covers all the common visualization conventions.

Q: Where is each backbone atom in 3D?
A: The mmCIF table is the protein's shape written out atom by atom. For each backbone N, Cα, C, and carbonyl O, it records an (x, y, z) coordinate triple in Å plus the residue type, chain letter, and residue number.

Q: How mobile is each atom in the crystal?
A: For experimental (PDB) structures, the B-factor (temperature factor) quantifies the positional spread of each atom in the crystal — a combination of thermal vibration and static disorder — in units of Å². High B-factors mark flexible loops or poorly resolved regions; low B-factors mark the rigid, well-ordered core.

Q: How big and how compact is the whole molecule?
A: Three whole-structure scalars: the radius of gyration (RMS distance of Cα from centroid, in Å), the count of Cα–Cα contacts (pairs closer than 8 Å and separated by more than four residues in sequence — i.e. tertiary, not local, contacts), and the bounding-box dimensions. Together they distinguish compact globular folds from extended fibres or disordered chains.

Q: What does the local fold look like, residue by residue?
A: A 3Di character summarizes, for each residue, the relative orientation of the Cα frame of its nearest spatial neighbor. Because it encodes fold topology rather than chemistry, 3Di alignments detect remote structural similarity that sequence alignment misses.

Q: How confident is the AlphaFold model at each residue?
A: For AlphaFold models, the B-factor field carries pLDDT — the model's own estimate of local accuracy on a 0–100 scale. Regions with pLDDT<50 should be treated as essentially unmodeled; they often correspond to intrinsically disordered segments.